Protein AF-A0A957GWL4-F1 (afdb_monomer_lite)

Secondary structure (DSSP, 8-state):
--TTTTT--SS-HHHHHHHHHHHHHHHS--S-EEETTEEESS--TTHHHHHHHHHS-HHHHHHHHHHHHHHHHSHHHHHHHHHHHHHHHHHHHHHHHSS----GGGGHHHHHHHHHHHTTHHHHHHHS--HHHHHHHHHHHHHHHHHHHTTTT-GGG---GGGTHHHHGGGT--THHHH--

Foldseek 3Di:
DCVVLCVDPDPCSVVVVVVVVLVCVQVPQCDFWDFLHDTDSQADLCLQVLLCQWQDQPLLVVLLVVLCCPQCVDPVRNVVLCVLVVVLVVQSNVVSSGSPSQANVSNPVSVVSSVVSSCVLVVCLVPVPPPVSVCSVVCSVVSVVCQPVVCPPQSLLATYVVCVGSVRVVSGGDDCSRPPD

Sequence (181 aa):
ALVGLNSWRGPMPTFWAGIEQIAGLSGGGRGAAFLLGQFSTTGFPAYFPVAFLVKTPLATLLLLPLALLLLLGSRATRARGLFLLIPAGVYFLLSTQSALNIGYRHLLPLLALLYLFMSGLGPLAQQGGHRALRWGVGLFPAGLLLATLSVHPHYLSFFNLPAGGPANGYKILIDSNVDWG

Structure (mmCIF, N/CA/C/O backbone):
data_AF-A0A957GWL4-F1
#
_entry.id   AF-A0A957GWL4-F1
#
loop_
_atom_site.group_PDB
_atom_site.id
_atom_site.type_symbol
_atom_site.label_atom_id
_atom_site.label_alt_id
_atom_site.label_comp_id
_atom_site.label_asym_id
_atom_site.label_entity_id
_atom_site.label_seq_id
_atom_site.pdbx_PDB_ins_code
_atom_site.Cartn_x
_atom_site.Cartn_y
_atom_site.Cartn_z
_atom_site.occupancy
_atom_site.B_iso_or_equiv
_atom_site.auth_seq_id
_atom_site.auth_comp_id
_atom_site.auth_asym_id
_atom_site.auth_atom_id
_atom_site.pdbx_PDB_model_num
ATOM 1 N N . ALA A 1 1 ? 28.494 -19.310 -2.074 1.00 53.09 1 ALA A N 1
ATOM 2 C CA . ALA A 1 1 ? 29.119 -20.045 -0.951 1.00 53.09 1 ALA A CA 1
ATOM 3 C C . ALA A 1 1 ? 28.227 -21.212 -0.501 1.00 53.09 1 ALA A C 1
ATOM 5 O O . ALA A 1 1 ? 28.075 -21.431 0.693 1.00 53.09 1 ALA A O 1
ATOM 6 N N . LEU A 1 2 ? 27.664 -21.987 -1.445 1.00 51.84 2 LEU A N 1
ATOM 7 C CA . LEU A 1 2 ? 26.879 -23.199 -1.162 1.00 51.84 2 LEU A CA 1
ATOM 8 C C . LEU A 1 2 ? 27.337 -24.406 -2.012 1.00 51.84 2 LEU A C 1
ATOM 10 O O . LEU A 1 2 ? 26.695 -25.450 -1.994 1.00 51.84 2 LEU A O 1
ATOM 14 N N . VAL A 1 3 ? 28.502 -24.315 -2.673 1.00 57.31 3 VAL A N 1
ATOM 15 C CA . VAL A 1 3 ? 29.099 -25.383 -3.509 1.00 57.31 3 VAL A CA 1
ATOM 16 C C . VAL A 1 3 ? 29.189 -26.730 -2.775 1.00 57.31 3 VAL A C 1
ATOM 18 O O . VAL A 1 3 ? 28.991 -27.777 -3.384 1.00 57.31 3 VAL A O 1
ATOM 21 N N . GLY A 1 4 ? 29.417 -26.717 -1.457 1.00 57.69 4 GLY A N 1
ATOM 22 C CA . GLY A 1 4 ? 29.467 -27.930 -0.633 1.00 57.69 4 GLY A CA 1
ATOM 23 C C . GLY A 1 4 ? 28.121 -28.640 -0.433 1.00 57.69 4 GLY A C 1
ATOM 24 O O . GLY A 1 4 ? 28.114 -29.817 -0.098 1.00 57.69 4 GLY A O 1
ATOM 25 N N . LEU A 1 5 ? 26.988 -27.967 -0.656 1.00 55.12 5 LEU A N 1
ATOM 26 C CA . LEU A 1 5 ? 25.654 -28.578 -0.575 1.00 55.12 5 LEU A CA 1
ATOM 27 C C . LEU A 1 5 ? 25.232 -29.225 -1.900 1.00 55.12 5 LEU A C 1
ATOM 29 O O . LEU A 1 5 ? 24.424 -30.149 -1.890 1.00 55.12 5 LEU A O 1
ATOM 33 N N . ASN A 1 6 ? 25.817 -28.806 -3.027 1.00 51.72 6 ASN A N 1
ATOM 34 C CA . ASN A 1 6 ? 25.559 -29.403 -4.343 1.00 51.72 6 ASN A CA 1
ATOM 35 C C . ASN A 1 6 ? 26.180 -30.799 -4.518 1.00 51.72 6 ASN A C 1
ATOM 37 O O . ASN A 1 6 ? 25.776 -31.544 -5.409 1.00 51.72 6 ASN A O 1
ATOM 41 N N . SER A 1 7 ? 27.142 -31.184 -3.675 1.00 59.09 7 SER A N 1
ATOM 42 C CA . SER A 1 7 ? 27.674 -32.553 -3.629 1.00 59.09 7 SER A CA 1
ATOM 43 C C . SER A 1 7 ? 26.830 -33.493 -2.757 1.00 59.09 7 SER A C 1
ATOM 45 O O . SER A 1 7 ? 27.037 -34.710 -2.778 1.00 59.09 7 SER A O 1
ATOM 47 N N . TRP A 1 8 ? 25.862 -32.957 -2.006 1.00 57.91 8 TRP A N 1
ATOM 48 C CA . TRP A 1 8 ? 25.006 -33.732 -1.119 1.00 57.91 8 TRP A CA 1
ATOM 49 C C . TRP A 1 8 ? 23.823 -34.314 -1.902 1.00 57.91 8 TRP A C 1
ATOM 51 O O . TRP A 1 8 ? 22.931 -33.597 -2.351 1.00 57.91 8 TRP A O 1
ATOM 61 N N . ARG A 1 9 ? 23.788 -35.647 -2.045 1.00 59.22 9 ARG A N 1
ATOM 62 C CA . ARG A 1 9 ? 22.662 -36.411 -2.624 1.00 59.22 9 ARG A CA 1
ATOM 63 C C . ARG A 1 9 ? 21.470 -36.500 -1.651 1.00 59.22 9 ARG A C 1
ATOM 65 O O . ARG A 1 9 ? 20.909 -37.572 -1.450 1.00 59.22 9 ARG A O 1
ATOM 72 N N . GLY A 1 10 ? 21.133 -35.394 -0.990 1.00 65.69 10 GLY A N 1
ATOM 73 C CA . GLY A 1 10 ? 19.909 -35.272 -0.197 1.00 65.69 10 GLY A CA 1
ATOM 74 C C . GLY A 1 10 ? 18.672 -35.172 -1.099 1.00 65.69 10 GLY A C 1
ATOM 75 O O . GLY A 1 10 ? 18.808 -35.131 -2.326 1.00 65.69 10 GLY A O 1
ATOM 76 N N . PRO A 1 11 ? 17.452 -35.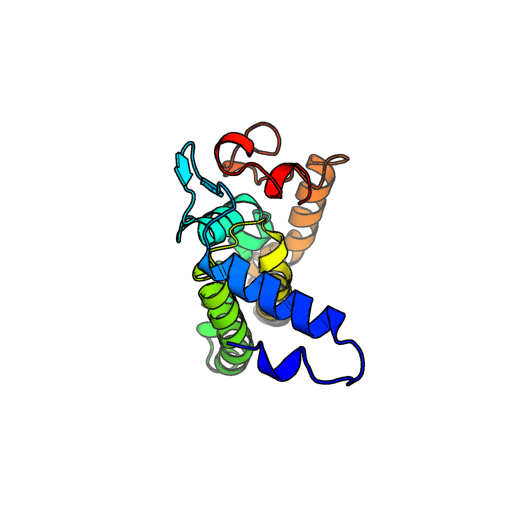116 -0.540 1.00 63.25 11 PRO A N 1
ATOM 77 C CA . PRO A 1 11 ? 16.273 -34.870 -1.355 1.00 63.25 11 PRO A CA 1
ATOM 78 C C . PRO A 1 11 ? 16.412 -33.497 -2.031 1.00 63.25 11 PRO A C 1
ATOM 80 O O . PRO A 1 11 ? 16.643 -32.491 -1.366 1.00 63.25 11 PRO A O 1
ATOM 83 N N . MET A 1 12 ? 16.249 -33.471 -3.357 1.00 67.75 12 MET A N 1
ATOM 84 C CA . MET A 1 12 ? 16.130 -32.254 -4.177 1.00 67.75 12 MET A CA 1
ATOM 85 C C . MET A 1 12 ? 17.419 -31.402 -4.329 1.00 67.75 12 MET A C 1
ATOM 87 O O . MET A 1 12 ? 17.391 -30.201 -4.070 1.00 67.75 12 MET A O 1
ATOM 91 N N . PRO A 1 13 ? 18.543 -31.943 -4.839 1.00 69.62 13 PRO A N 1
ATOM 92 C CA . PRO A 1 13 ? 19.753 -31.150 -5.121 1.00 69.62 13 PRO A CA 1
ATOM 93 C C . PRO A 1 13 ? 19.498 -29.985 -6.099 1.00 69.62 13 PRO A C 1
ATOM 95 O O . PRO A 1 13 ? 20.093 -28.917 -5.981 1.00 69.62 13 PRO A O 1
ATOM 98 N N . THR A 1 14 ? 18.538 -30.140 -7.014 1.00 74.31 14 THR A N 1
ATOM 99 C CA . THR A 1 14 ? 18.083 -29.075 -7.921 1.00 74.31 14 THR A CA 1
ATOM 100 C C . THR A 1 14 ? 17.398 -27.912 -7.201 1.00 74.31 14 THR A C 1
ATOM 102 O O . THR A 1 14 ? 17.489 -26.777 -7.662 1.00 74.31 14 THR A O 1
ATOM 105 N N . PHE A 1 15 ? 16.747 -28.157 -6.059 1.00 78.56 15 PHE A N 1
ATOM 106 C CA . PHE A 1 15 ? 16.133 -27.109 -5.242 1.00 78.56 15 PHE A CA 1
ATOM 107 C C . PHE A 1 15 ? 17.202 -26.218 -4.600 1.00 78.56 15 PHE A C 1
ATOM 109 O O . PHE A 1 15 ? 17.117 -24.994 -4.687 1.00 78.56 15 PHE A O 1
ATOM 116 N N . TRP A 1 16 ? 18.255 -26.819 -4.034 1.00 76.31 16 TRP A N 1
ATOM 117 C CA . TRP A 1 16 ? 19.372 -26.064 -3.458 1.00 76.31 16 TRP A CA 1
ATOM 118 C C . TRP A 1 16 ? 20.170 -25.299 -4.509 1.00 76.31 16 TRP A C 1
ATOM 120 O O . TRP A 1 16 ? 20.487 -24.130 -4.290 1.00 76.31 16 TRP A O 1
ATOM 130 N N . ALA A 1 17 ? 20.403 -25.906 -5.676 1.00 77.25 17 ALA A N 1
ATOM 131 C CA . ALA A 1 17 ? 20.989 -25.210 -6.816 1.00 77.25 17 ALA A CA 1
ATOM 132 C C . ALA A 1 17 ? 20.135 -24.004 -7.253 1.00 77.25 17 ALA A C 1
ATOM 134 O O . ALA A 1 17 ? 20.679 -22.937 -7.531 1.00 77.25 17 ALA A O 1
ATOM 135 N N . GLY A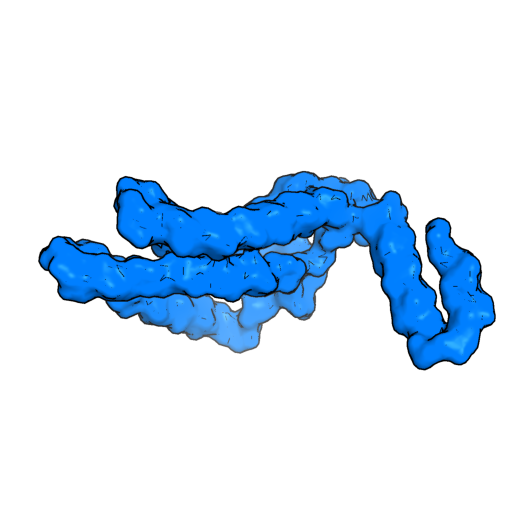 1 18 ? 18.804 -24.138 -7.248 1.00 75.69 18 GLY A N 1
ATOM 136 C CA . GLY A 1 18 ? 17.878 -23.043 -7.544 1.00 75.69 18 GLY A CA 1
ATOM 137 C C . GLY A 1 18 ? 17.949 -21.898 -6.528 1.00 75.69 18 GLY A C 1
ATOM 138 O O . GLY A 1 18 ? 17.992 -20.735 -6.924 1.00 75.69 18 GLY A O 1
ATOM 139 N N . ILE A 1 19 ? 18.030 -22.200 -5.227 1.00 78.50 19 ILE A N 1
ATOM 140 C CA . ILE A 1 19 ? 18.216 -21.171 -4.189 1.00 78.50 19 ILE A CA 1
ATOM 141 C C . ILE A 1 19 ? 19.561 -20.460 -4.352 1.00 78.50 19 ILE A C 1
ATOM 143 O O . ILE A 1 19 ? 19.604 -19.232 -4.281 1.00 78.50 19 ILE A O 1
ATOM 147 N N . GLU A 1 20 ? 20.651 -21.190 -4.610 1.00 76.88 20 GLU A N 1
ATOM 148 C CA . GLU A 1 20 ? 21.963 -20.576 -4.856 1.00 76.88 20 GLU A CA 1
ATOM 149 C C . GLU A 1 20 ? 21.939 -19.699 -6.115 1.00 76.88 20 GLU A C 1
ATOM 151 O O . GLU A 1 20 ? 22.490 -18.597 -6.110 1.00 76.88 20 GLU A O 1
ATOM 156 N N . GLN A 1 21 ? 21.235 -20.131 -7.164 1.00 74.56 21 GLN A N 1
ATOM 157 C CA . GLN A 1 21 ? 21.045 -19.341 -8.374 1.00 74.56 21 GLN A CA 1
ATOM 158 C C . GLN A 1 21 ? 20.262 -18.053 -8.090 1.00 74.56 21 GLN A C 1
ATOM 160 O O . GLN A 1 21 ? 20.708 -16.984 -8.494 1.00 74.56 21 GLN A O 1
ATOM 165 N N . ILE A 1 22 ? 19.149 -18.109 -7.351 1.00 71.38 22 ILE A N 1
ATOM 166 C CA . ILE A 1 22 ? 18.366 -16.919 -6.968 1.00 71.38 22 ILE A CA 1
ATOM 167 C C . ILE A 1 22 ? 19.188 -15.980 -6.073 1.00 71.38 22 ILE A C 1
ATOM 169 O O . ILE A 1 22 ? 19.158 -14.762 -6.265 1.00 71.38 22 ILE A O 1
ATOM 173 N N . ALA A 1 23 ? 19.966 -16.520 -5.133 1.00 70.06 23 ALA A N 1
ATOM 174 C CA . ALA A 1 23 ? 20.856 -15.735 -4.281 1.00 70.06 23 ALA A CA 1
ATOM 175 C C . ALA A 1 23 ? 21.969 -15.049 -5.096 1.00 70.06 23 ALA A C 1
ATOM 177 O O . ALA A 1 23 ? 22.247 -13.868 -4.893 1.00 70.06 23 ALA A O 1
ATOM 178 N N . GLY A 1 24 ? 22.555 -15.750 -6.072 1.00 65.38 24 GLY A N 1
ATOM 179 C CA . GLY A 1 24 ? 23.524 -15.182 -7.012 1.00 65.38 24 GLY A CA 1
ATOM 180 C C . GLY A 1 24 ? 22.913 -14.123 -7.935 1.00 65.38 24 GLY A C 1
ATOM 181 O O . GLY A 1 24 ? 23.534 -13.092 -8.191 1.00 65.38 24 GLY A O 1
ATOM 182 N N . LEU A 1 25 ? 21.670 -14.326 -8.382 1.00 66.44 25 LEU A N 1
ATOM 183 C CA . LEU A 1 25 ? 20.913 -13.355 -9.181 1.00 66.44 25 LEU A CA 1
ATOM 184 C C . LEU A 1 25 ? 20.572 -12.091 -8.379 1.00 66.44 25 LEU A C 1
ATOM 186 O O . LEU A 1 25 ? 20.618 -10.993 -8.930 1.00 66.44 25 LEU A O 1
ATOM 190 N N . SER A 1 26 ? 20.305 -12.234 -7.079 1.00 59.16 26 SER A N 1
ATOM 191 C CA . SER A 1 26 ? 20.009 -11.117 -6.170 1.00 59.16 26 SER A CA 1
ATOM 192 C C . SER A 1 26 ? 21.217 -10.212 -5.902 1.00 59.16 26 SER A C 1
ATOM 194 O O . SER A 1 26 ? 21.028 -9.051 -5.557 1.00 59.16 26 SER A O 1
ATOM 196 N N . GLY A 1 27 ? 22.449 -10.710 -6.074 1.00 55.41 27 GLY A N 1
ATOM 197 C CA . GLY A 1 27 ? 23.679 -9.915 -5.949 1.00 55.41 27 GLY A CA 1
ATOM 198 C C . GLY A 1 27 ? 24.259 -9.408 -7.278 1.00 55.41 27 GLY A C 1
ATOM 199 O O . GLY A 1 27 ? 25.117 -8.532 -7.270 1.00 55.41 27 GLY A O 1
ATOM 200 N N . GLY A 1 28 ? 23.817 -9.959 -8.416 1.00 52.06 28 GLY A N 1
ATOM 201 C CA . GLY A 1 28 ? 24.475 -9.805 -9.720 1.00 52.06 28 GLY A CA 1
ATOM 202 C C . GLY A 1 28 ? 23.839 -8.827 -10.717 1.00 52.06 28 GLY A C 1
ATOM 203 O O . GLY A 1 28 ? 24.325 -8.760 -11.843 1.00 52.06 28 GLY A O 1
ATOM 204 N N . GLY A 1 29 ? 22.768 -8.108 -10.354 1.00 53.75 29 GLY A N 1
ATOM 205 C CA . GLY A 1 29 ? 22.240 -6.964 -11.125 1.00 53.75 29 GLY A CA 1
ATOM 206 C C . GLY A 1 29 ? 22.000 -7.220 -12.621 1.00 53.75 29 GLY A C 1
ATOM 207 O O . GLY A 1 29 ? 22.511 -6.489 -13.467 1.00 53.75 29 GLY A O 1
ATOM 208 N N . ARG A 1 30 ? 21.278 -8.293 -12.978 1.00 51.75 30 ARG A N 1
ATOM 209 C CA . ARG A 1 30 ? 21.027 -8.644 -14.395 1.00 51.75 30 ARG A CA 1
ATOM 210 C C . ARG A 1 30 ? 19.664 -8.220 -14.948 1.00 51.75 30 ARG A C 1
ATOM 212 O O . ARG A 1 30 ? 19.470 -8.307 -16.155 1.00 51.75 30 ARG A O 1
ATOM 219 N N . GLY A 1 31 ? 18.733 -7.763 -14.112 1.00 60.12 31 GLY A N 1
ATOM 220 C CA . GLY A 1 31 ? 17.450 -7.231 -14.578 1.00 60.12 31 GLY A CA 1
ATOM 221 C C . GLY A 1 31 ? 17.546 -5.724 -14.784 1.00 60.12 31 GLY A C 1
ATOM 222 O O . GLY A 1 31 ? 17.831 -5.008 -13.828 1.00 60.12 31 GLY A O 1
ATOM 223 N N . ALA A 1 32 ? 17.311 -5.235 -16.004 1.00 68.00 32 ALA A N 1
ATOM 224 C CA . ALA A 1 32 ? 17.106 -3.808 -16.225 1.00 68.00 32 ALA A CA 1
ATOM 225 C C . ALA A 1 32 ? 15.808 -3.396 -15.513 1.00 68.00 32 ALA A C 1
ATOM 227 O O . ALA A 1 32 ? 14.710 -3.640 -16.003 1.00 68.00 32 ALA A O 1
ATOM 228 N N . ALA A 1 33 ? 15.934 -2.808 -14.328 1.00 78.69 33 ALA A N 1
ATOM 229 C CA . ALA A 1 33 ? 14.817 -2.205 -13.630 1.00 78.69 33 ALA A CA 1
ATOM 230 C C . ALA A 1 33 ? 14.469 -0.890 -14.320 1.00 78.69 33 ALA A C 1
ATOM 232 O O . ALA A 1 33 ? 15.358 -0.139 -14.721 1.00 78.69 33 ALA A O 1
ATOM 233 N N . PHE A 1 34 ? 13.182 -0.588 -14.407 1.00 83.38 34 PHE A N 1
ATOM 234 C CA . PHE A 1 34 ? 12.708 0.695 -14.896 1.00 83.38 34 PHE A CA 1
ATOM 235 C C . PHE A 1 34 ? 11.850 1.367 -13.842 1.00 83.38 34 PHE A C 1
ATOM 237 O O . PHE A 1 34 ? 10.968 0.739 -13.250 1.00 83.38 34 PHE A O 1
ATOM 244 N N . LEU A 1 35 ? 12.104 2.652 -13.636 1.00 88.12 35 LEU A N 1
ATOM 245 C CA . LEU A 1 35 ? 11.343 3.479 -12.722 1.00 88.12 35 LEU A CA 1
ATOM 246 C C . LEU A 1 35 ? 11.298 4.910 -13.257 1.00 88.12 35 LEU A C 1
ATOM 248 O O . LEU A 1 35 ? 12.343 5.507 -13.500 1.00 88.12 35 LEU A O 1
ATOM 252 N N . LEU A 1 36 ? 10.094 5.468 -13.415 1.00 89.50 36 LEU A N 1
ATOM 253 C CA . LEU A 1 36 ? 9.879 6.882 -13.765 1.00 89.50 36 LEU A CA 1
ATOM 254 C C . LEU A 1 36 ? 10.687 7.352 -14.996 1.00 89.50 36 LEU A C 1
ATOM 256 O O . LEU A 1 36 ? 11.257 8.442 -14.999 1.00 89.50 36 LEU A O 1
ATOM 260 N N . GLY A 1 37 ? 10.763 6.525 -16.042 1.00 87.25 37 GLY A N 1
ATOM 261 C CA . GLY A 1 37 ? 11.496 6.856 -17.270 1.00 87.25 37 GLY A CA 1
ATOM 262 C C . GLY A 1 37 ? 12.983 6.492 -17.265 1.00 87.25 37 GLY A C 1
ATOM 263 O O . GLY A 1 37 ? 13.637 6.658 -18.291 1.00 87.25 37 GLY A O 1
ATOM 264 N N . GLN A 1 38 ? 13.528 5.995 -16.152 1.00 87.19 38 GLN A N 1
ATOM 265 C CA . GLN A 1 38 ? 14.946 5.658 -16.021 1.00 87.19 38 GLN A CA 1
ATOM 266 C C . GLN A 1 38 ? 15.166 4.149 -15.967 1.00 87.19 38 GLN A C 1
ATOM 268 O O . GLN A 1 38 ? 14.400 3.434 -15.325 1.00 87.19 38 GLN A O 1
ATOM 273 N N . PHE A 1 39 ? 16.251 3.682 -16.588 1.00 86.44 39 PHE A N 1
ATOM 274 C CA . PHE A 1 39 ? 16.700 2.292 -16.527 1.00 86.44 39 PHE A CA 1
ATOM 275 C C . PHE A 1 39 ? 17.901 2.149 -15.588 1.00 86.44 39 PHE A C 1
ATOM 277 O O . PHE A 1 39 ? 18.811 2.975 -15.613 1.00 86.44 39 PHE A O 1
ATOM 284 N N . SER A 1 40 ? 17.923 1.084 -14.789 1.00 81.94 40 SER A N 1
ATOM 285 C CA . SER A 1 40 ? 19.034 0.747 -13.897 1.00 81.94 40 SER A CA 1
ATOM 286 C C . SER A 1 40 ? 19.293 -0.756 -13.908 1.00 81.94 40 SER A C 1
ATOM 288 O O . SER A 1 40 ? 18.368 -1.551 -13.769 1.00 81.94 40 SER A O 1
ATOM 290 N N . THR A 1 41 ? 20.556 -1.159 -14.037 1.00 77.31 41 THR A N 1
ATOM 291 C CA . THR A 1 41 ? 20.982 -2.568 -13.933 1.00 77.31 41 THR A CA 1
ATOM 292 C C . THR A 1 41 ? 21.195 -3.009 -12.486 1.00 77.31 41 THR A C 1
ATOM 294 O O . THR A 1 41 ? 21.132 -4.194 -12.177 1.00 77.31 41 THR A O 1
ATOM 297 N N . THR A 1 42 ? 21.416 -2.061 -11.574 1.00 75.06 42 THR A N 1
ATOM 298 C CA . THR A 1 42 ? 21.573 -2.317 -10.135 1.00 75.06 42 THR A CA 1
ATOM 299 C C . THR A 1 42 ? 20.252 -2.204 -9.375 1.00 75.06 42 THR A C 1
ATOM 301 O O . THR A 1 42 ? 20.180 -2.598 -8.212 1.00 75.06 42 THR A O 1
ATOM 304 N N . GLY A 1 43 ? 19.198 -1.703 -10.029 1.00 78.31 43 GLY A N 1
ATOM 305 C CA . GLY A 1 43 ? 17.888 -1.486 -9.430 1.00 78.31 43 GLY A CA 1
ATOM 306 C C . GLY A 1 43 ? 17.663 -0.071 -8.894 1.00 78.31 43 GLY A C 1
ATOM 307 O O . GLY A 1 43 ? 18.500 0.815 -9.064 1.00 78.31 43 GLY A O 1
ATOM 308 N N . PHE A 1 44 ? 16.515 0.140 -8.242 1.00 83.12 44 PHE A N 1
ATOM 309 C CA . PHE A 1 44 ? 16.180 1.391 -7.555 1.00 83.12 44 PHE A CA 1
ATOM 310 C C . PHE A 1 44 ? 15.677 1.103 -6.133 1.00 83.12 44 PHE A C 1
ATOM 312 O O . PHE A 1 44 ? 14.697 0.375 -5.989 1.00 83.12 44 PHE A O 1
ATOM 319 N N . PRO A 1 45 ? 16.230 1.737 -5.082 1.00 83.31 45 PRO A N 1
ATOM 320 C CA . PRO A 1 45 ? 15.688 1.612 -3.723 1.00 83.31 45 PRO A CA 1
ATOM 321 C C . PRO A 1 45 ? 14.223 2.065 -3.625 1.00 83.31 45 PRO A C 1
ATOM 323 O O . PRO A 1 45 ? 13.430 1.520 -2.860 1.00 83.31 45 PRO A O 1
ATOM 326 N N . ALA A 1 46 ? 13.847 3.055 -4.442 1.00 86.88 46 ALA A N 1
ATOM 327 C CA . ALA A 1 46 ? 12.493 3.593 -4.513 1.00 86.88 46 ALA A CA 1
ATOM 328 C C . ALA A 1 46 ? 11.514 2.713 -5.313 1.00 86.88 46 ALA A C 1
ATOM 330 O O . ALA A 1 46 ? 10.326 3.029 -5.352 1.00 86.88 46 ALA A O 1
ATOM 331 N N . TYR A 1 47 ? 11.970 1.615 -5.925 1.00 88.50 47 TYR A N 1
ATOM 332 C CA . TYR A 1 47 ? 11.138 0.773 -6.785 1.00 88.50 47 TYR A CA 1
ATOM 333 C C . TYR A 1 47 ? 9.914 0.223 -6.050 1.00 88.50 47 TYR A C 1
ATOM 335 O O . TYR A 1 47 ? 8.785 0.486 -6.455 1.00 88.50 47 TYR A O 1
ATOM 343 N N . PHE A 1 48 ? 10.115 -0.489 -4.937 1.00 88.69 48 PHE A N 1
ATOM 344 C CA . PHE A 1 48 ? 9.015 -1.079 -4.169 1.00 88.69 48 PHE A CA 1
ATOM 345 C C . PHE A 1 48 ? 8.105 -0.040 -3.490 1.00 88.69 48 PHE A C 1
ATOM 347 O O . PHE A 1 48 ? 6.891 -0.232 -3.540 1.00 88.69 48 PHE A O 1
ATOM 354 N N . PRO A 1 49 ? 8.613 1.071 -2.915 1.00 91.69 49 PRO A N 1
ATOM 355 C CA . PRO A 1 49 ? 7.768 2.173 -2.459 1.00 91.69 49 PRO A CA 1
ATOM 356 C C . PRO A 1 49 ? 6.877 2.750 -3.558 1.00 91.69 49 PRO A C 1
ATOM 358 O O . PRO A 1 49 ? 5.675 2.902 -3.352 1.00 91.69 49 PRO A O 1
ATOM 361 N N . VAL A 1 50 ? 7.432 3.027 -4.741 1.00 91.88 50 VAL A N 1
ATOM 362 C CA . VAL A 1 50 ? 6.648 3.556 -5.863 1.00 91.88 50 VAL A CA 1
ATOM 363 C C . VAL A 1 50 ? 5.660 2.506 -6.361 1.00 91.88 50 VAL A C 1
ATOM 365 O O . VAL A 1 50 ? 4.482 2.821 -6.498 1.00 91.88 50 VAL A O 1
ATOM 368 N N . ALA A 1 51 ? 6.088 1.254 -6.545 1.00 91.31 51 ALA A N 1
ATOM 369 C CA . ALA A 1 51 ? 5.216 0.144 -6.923 1.00 91.31 51 ALA A CA 1
ATOM 370 C C . ALA A 1 51 ? 4.049 -0.014 -5.953 1.00 91.31 51 ALA A C 1
ATOM 372 O O . ALA A 1 51 ? 2.904 -0.076 -6.388 1.00 91.31 51 ALA A O 1
ATOM 373 N N . PHE A 1 52 ? 4.305 0.039 -4.647 1.00 92.50 52 PHE A N 1
ATOM 374 C CA . PHE A 1 52 ? 3.256 0.052 -3.638 1.00 92.50 52 PHE A CA 1
ATOM 375 C C . PHE A 1 52 ? 2.290 1.215 -3.815 1.00 92.50 52 PHE A C 1
ATOM 377 O O . PHE A 1 52 ? 1.081 1.000 -3.830 1.00 92.50 52 PHE A O 1
ATOM 384 N N . LEU A 1 53 ? 2.785 2.430 -4.013 1.00 94.00 53 LEU A N 1
ATOM 385 C CA . LEU A 1 53 ? 1.925 3.599 -4.144 1.00 94.00 53 LEU A CA 1
ATOM 386 C C . LEU A 1 53 ? 1.115 3.632 -5.437 1.00 94.00 53 LEU A C 1
ATOM 388 O O . LEU A 1 53 ? 0.060 4.249 -5.431 1.00 94.00 53 LEU A O 1
ATOM 392 N N . VAL A 1 54 ? 1.564 3.001 -6.524 1.00 93.94 54 VAL A N 1
ATOM 393 C CA . VAL A 1 54 ? 0.862 3.056 -7.821 1.00 93.94 54 VAL A CA 1
ATOM 394 C C . VAL A 1 54 ? 0.049 1.803 -8.135 1.00 93.94 54 VAL A C 1
ATOM 396 O O . VAL A 1 54 ? -0.971 1.899 -8.815 1.00 93.94 54 VAL A O 1
ATOM 399 N N . LYS A 1 55 ? 0.456 0.632 -7.629 1.00 92.69 55 LYS A N 1
ATOM 400 C CA . LYS A 1 55 ? -0.249 -0.647 -7.826 1.00 92.69 55 LYS A CA 1
ATOM 401 C C . LYS A 1 55 ? -1.283 -0.942 -6.748 1.00 92.69 55 LYS A C 1
ATOM 403 O O . LYS A 1 55 ? -2.186 -1.740 -6.980 1.00 92.69 55 LYS A O 1
ATOM 408 N N . THR A 1 56 ? -1.205 -0.297 -5.587 1.00 93.62 56 THR A N 1
ATOM 409 C CA . THR A 1 56 ? -2.212 -0.485 -4.538 1.00 93.62 56 THR A CA 1
ATOM 410 C C . THR A 1 56 ? -3.466 0.351 -4.846 1.00 93.62 56 THR A C 1
ATOM 412 O O . THR A 1 56 ? -3.341 1.542 -5.167 1.00 93.62 56 THR A O 1
ATOM 415 N N . PRO A 1 57 ? -4.686 -0.217 -4.734 1.00 94.38 57 PRO A N 1
ATOM 416 C CA . PRO A 1 57 ? -5.924 0.539 -4.895 1.00 94.38 57 PRO A CA 1
ATOM 417 C C . PRO A 1 57 ? -6.000 1.738 -3.947 1.00 94.38 57 PRO A C 1
ATOM 419 O O . PRO A 1 57 ? -5.620 1.644 -2.778 1.00 94.38 57 PRO A O 1
ATOM 422 N N . LEU A 1 58 ? -6.564 2.853 -4.425 1.00 94.62 58 LEU A N 1
ATOM 423 C CA . LEU A 1 58 ? -6.698 4.071 -3.618 1.00 94.62 58 LEU A CA 1
ATOM 424 C C . LEU A 1 58 ? -7.456 3.837 -2.313 1.00 94.62 58 LEU A C 1
ATOM 426 O O . LEU A 1 58 ? -7.073 4.385 -1.288 1.00 94.62 58 LEU A O 1
ATOM 430 N N . ALA A 1 59 ? -8.490 2.992 -2.332 1.00 94.62 59 ALA A N 1
ATOM 431 C CA . ALA A 1 59 ? -9.242 2.645 -1.129 1.00 94.62 59 ALA A CA 1
ATOM 432 C C . ALA A 1 59 ? -8.318 2.114 -0.015 1.00 94.62 59 ALA A C 1
ATOM 434 O O . ALA A 1 59 ? -8.428 2.538 1.132 1.00 94.62 59 ALA A O 1
ATOM 435 N N . THR A 1 60 ? -7.355 1.256 -0.364 1.00 94.81 60 THR A N 1
ATOM 436 C CA . THR A 1 60 ? -6.355 0.718 0.568 1.00 94.81 60 THR A CA 1
ATOM 437 C C . THR A 1 60 ? -5.361 1.789 1.011 1.00 94.81 60 THR A C 1
ATOM 439 O O . THR A 1 60 ? -5.077 1.902 2.202 1.00 94.81 60 THR A O 1
ATOM 442 N N . LEU A 1 61 ? -4.872 2.617 0.082 1.00 95.75 61 LEU A N 1
ATOM 443 C CA . LEU A 1 61 ? -3.927 3.696 0.395 1.00 95.75 61 LEU A CA 1
ATOM 444 C C . LEU A 1 61 ? -4.525 4.782 1.297 1.00 95.75 61 LEU A C 1
ATOM 446 O O . LEU A 1 61 ? -3.789 5.397 2.061 1.00 95.75 61 LEU A O 1
ATOM 450 N N . LEU A 1 62 ? -5.838 5.009 1.238 1.00 94.94 62 LEU A N 1
ATOM 451 C CA . LEU A 1 62 ? -6.541 5.959 2.104 1.00 94.94 62 LEU A CA 1
ATOM 452 C C . LEU A 1 62 ? -6.903 5.350 3.464 1.00 94.94 62 LEU A C 1
ATOM 454 O O . LEU A 1 62 ? -6.827 6.032 4.487 1.00 94.94 62 LEU A O 1
ATOM 458 N N . LEU A 1 63 ? -7.278 4.067 3.497 1.00 95.25 63 LEU A N 1
ATOM 459 C CA . LEU A 1 63 ? -7.645 3.389 4.740 1.00 95.25 63 LEU A CA 1
ATOM 460 C C . LEU A 1 63 ? -6.424 3.107 5.630 1.00 95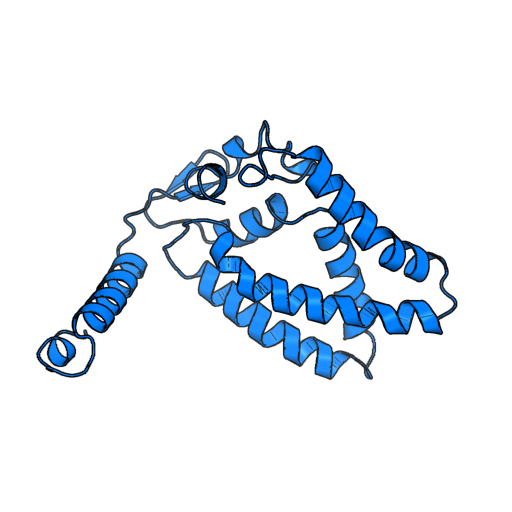.25 63 LEU A C 1
ATOM 462 O O . LEU A 1 63 ? -6.534 3.153 6.855 1.00 95.25 63 LEU A O 1
ATOM 466 N N . LEU A 1 64 ? -5.255 2.855 5.036 1.00 96.75 64 LEU A N 1
ATOM 467 C CA . LEU A 1 64 ? -4.038 2.514 5.772 1.00 96.75 64 LEU A CA 1
ATOM 468 C C . LEU A 1 64 ? -3.565 3.631 6.732 1.00 96.75 64 LEU A C 1
ATOM 470 O O . LEU A 1 64 ? -3.376 3.327 7.911 1.00 96.75 64 LEU A O 1
ATOM 474 N N . PRO A 1 65 ? -3.420 4.911 6.326 1.00 96.44 65 PRO A N 1
ATOM 475 C CA . PRO A 1 65 ? -3.103 6.005 7.246 1.00 96.44 65 PRO A CA 1
ATOM 476 C C . PRO A 1 65 ? -4.123 6.144 8.376 1.00 96.44 65 PRO A C 1
ATOM 478 O O . PRO A 1 65 ? -3.744 6.337 9.530 1.00 96.44 65 PRO A O 1
ATOM 481 N N . LEU A 1 66 ? -5.415 5.987 8.071 1.00 94.88 66 LEU A N 1
ATOM 482 C CA . LEU A 1 66 ? -6.471 6.027 9.081 1.00 94.88 66 LEU A CA 1
ATOM 483 C C . LEU A 1 66 ? -6.309 4.891 10.104 1.00 94.88 66 LEU A C 1
ATOM 485 O O . LEU A 1 66 ? -6.406 5.127 11.309 1.00 94.88 66 LEU A O 1
ATOM 489 N N . ALA A 1 67 ? -6.006 3.677 9.639 1.00 96.25 67 ALA A N 1
ATOM 490 C CA . ALA A 1 67 ? -5.708 2.534 10.496 1.00 96.25 67 ALA A CA 1
ATOM 491 C C . ALA A 1 67 ? -4.467 2.780 11.364 1.00 96.25 67 ALA A C 1
ATOM 493 O O . ALA A 1 67 ? -4.510 2.526 12.565 1.00 96.25 67 ALA A O 1
ATOM 494 N N . LEU A 1 68 ? -3.390 3.332 10.795 1.00 97.31 68 LEU A N 1
ATOM 495 C CA . LEU A 1 68 ? -2.175 3.680 11.538 1.00 97.31 68 LEU A CA 1
ATOM 496 C C . LEU A 1 68 ? -2.475 4.671 12.668 1.00 97.31 68 LEU A C 1
ATOM 498 O O . LEU A 1 68 ? -2.115 4.413 13.815 1.00 97.31 68 LEU A O 1
ATOM 502 N N . LEU A 1 69 ? -3.184 5.760 12.368 1.00 96.00 69 LEU A N 1
ATOM 503 C CA . LEU A 1 69 ? -3.515 6.797 13.346 1.00 96.00 69 LEU A CA 1
ATOM 504 C C . LEU A 1 69 ? -4.395 6.258 14.481 1.00 96.00 69 LEU A C 1
ATOM 506 O O . LEU A 1 69 ? -4.075 6.443 15.656 1.00 96.00 69 LEU A O 1
ATOM 510 N N . LEU A 1 70 ? -5.485 5.562 14.150 1.00 95.00 70 LEU A N 1
ATOM 511 C CA . LEU A 1 70 ? -6.465 5.120 15.145 1.00 95.00 70 LEU A CA 1
ATOM 512 C C . LEU A 1 70 ? -5.988 3.900 15.947 1.00 95.00 70 LEU A C 1
ATOM 514 O O . LEU A 1 70 ? -6.139 3.867 17.170 1.00 95.00 70 LEU A O 1
ATOM 518 N N . LEU A 1 71 ? -5.382 2.904 15.291 1.00 96.00 71 LEU A N 1
ATOM 519 C CA . LEU A 1 71 ? -4.997 1.649 15.943 1.00 96.00 71 LEU A CA 1
ATOM 520 C C . LEU A 1 71 ? -3.680 1.760 16.716 1.00 96.00 71 LEU A C 1
ATOM 522 O O . LEU A 1 71 ? -3.523 1.090 17.738 1.00 96.00 71 LEU A O 1
ATOM 526 N N . LEU A 1 72 ? -2.742 2.609 16.286 1.00 96.44 72 LEU A N 1
ATOM 527 C CA . LEU A 1 72 ? -1.517 2.866 17.055 1.00 96.44 72 LEU A CA 1
ATOM 528 C C . LEU A 1 72 ? -1.696 4.000 18.072 1.00 96.44 72 LEU A C 1
ATOM 530 O O . LEU A 1 72 ? -0.986 4.032 19.084 1.00 96.44 72 LEU A O 1
ATOM 534 N N . GLY A 1 73 ? -2.668 4.891 17.860 1.00 94.00 73 GLY A N 1
ATOM 535 C CA . GLY A 1 73 ? -3.044 5.929 18.821 1.00 94.00 73 GLY A CA 1
ATOM 536 C C . GLY A 1 73 ? -3.597 5.359 20.132 1.00 94.00 73 GLY A C 1
ATOM 537 O O . GLY A 1 73 ? -3.319 5.898 21.202 1.00 94.00 73 GLY A O 1
ATOM 538 N N . SER A 1 74 ? -4.295 4.221 20.079 1.00 92.06 74 SER A N 1
ATOM 539 C CA . SER A 1 74 ? -4.867 3.568 21.261 1.00 92.06 74 SER A CA 1
ATOM 540 C C . SER A 1 74 ? -3.918 2.555 21.907 1.00 92.06 74 SER A C 1
ATOM 542 O O . SER A 1 74 ? -3.415 1.638 21.254 1.00 92.06 74 SER A O 1
ATOM 544 N N . ARG A 1 75 ? -3.730 2.654 23.233 1.00 92.38 75 ARG A N 1
ATOM 545 C CA . ARG A 1 75 ? -2.935 1.680 24.011 1.00 92.38 75 ARG A CA 1
ATOM 546 C C . ARG A 1 75 ? -3.492 0.256 23.922 1.00 92.38 75 ARG A C 1
ATOM 548 O O . ARG A 1 75 ? -2.713 -0.689 23.970 1.00 92.38 75 ARG A O 1
ATOM 555 N N . ALA A 1 76 ? -4.807 0.103 23.757 1.00 91.75 76 ALA A N 1
ATOM 556 C CA . ALA A 1 76 ? -5.464 -1.202 23.707 1.00 91.75 76 ALA A CA 1
ATOM 557 C C . ALA A 1 76 ? -5.142 -1.987 22.423 1.00 91.75 76 ALA A C 1
ATOM 559 O O . ALA A 1 76 ? -5.064 -3.214 22.445 1.00 91.75 76 ALA A O 1
ATOM 560 N N . THR A 1 77 ? -4.940 -1.293 21.301 1.00 94.56 77 THR A N 1
ATOM 561 C CA . THR A 1 77 ? -4.699 -1.919 19.990 1.00 94.56 77 THR A CA 1
ATOM 562 C C . THR A 1 77 ? -3.244 -1.842 19.544 1.00 94.56 77 THR A C 1
ATOM 564 O O . THR A 1 77 ? -2.828 -2.658 18.724 1.00 94.56 77 THR A O 1
ATOM 567 N N . ARG A 1 78 ? -2.444 -0.931 20.116 1.00 95.25 78 ARG A N 1
ATOM 568 C CA . ARG A 1 78 ? -1.053 -0.680 19.711 1.00 95.25 78 ARG A CA 1
ATOM 569 C C . ARG A 1 78 ? -0.186 -1.936 19.665 1.00 95.25 78 ARG A C 1
ATOM 571 O O . ARG A 1 78 ? 0.497 -2.138 18.672 1.00 95.25 78 ARG A O 1
ATOM 578 N N . ALA A 1 79 ? -0.214 -2.782 20.696 1.00 96.44 79 ALA A N 1
ATOM 579 C CA . ALA A 1 79 ? 0.637 -3.976 20.743 1.00 96.44 79 ALA A CA 1
ATOM 580 C C . ALA A 1 79 ? 0.323 -4.958 19.601 1.00 96.44 79 ALA A C 1
ATOM 582 O O . ALA A 1 79 ? 1.228 -5.429 18.918 1.00 96.44 79 ALA A O 1
ATOM 583 N N . ARG A 1 80 ? -0.968 -5.201 19.339 1.00 95.69 80 ARG A N 1
ATOM 584 C CA . ARG A 1 80 ? -1.431 -6.045 18.223 1.00 95.69 80 ARG A CA 1
ATOM 585 C C . ARG A 1 80 ? -1.109 -5.408 16.871 1.00 95.69 80 ARG A C 1
ATOM 587 O O . ARG A 1 80 ? -0.702 -6.103 15.950 1.00 95.69 80 ARG A O 1
ATOM 594 N N . GLY A 1 81 ? -1.250 -4.085 16.773 1.00 96.25 81 GLY A N 1
ATOM 595 C CA . GLY A 1 81 ? -0.872 -3.325 15.586 1.00 96.25 81 GLY A CA 1
ATOM 596 C C . GLY A 1 81 ? 0.613 -3.462 15.262 1.00 96.25 81 GLY A C 1
ATOM 597 O O . GLY A 1 81 ? 0.967 -3.827 14.148 1.00 96.25 81 GLY A O 1
ATOM 598 N N . LEU A 1 82 ? 1.484 -3.254 16.251 1.00 96.94 82 LEU A N 1
ATOM 599 C CA . LEU A 1 82 ? 2.931 -3.417 16.096 1.00 96.94 82 LEU A CA 1
ATOM 600 C C . LEU A 1 82 ? 3.322 -4.863 15.775 1.00 96.94 82 LEU A C 1
ATOM 602 O O . LEU A 1 82 ? 4.178 -5.070 14.924 1.00 96.94 82 LEU A O 1
ATOM 606 N N . PHE A 1 83 ? 2.666 -5.854 16.383 1.00 96.94 83 PHE A N 1
ATOM 607 C CA . PHE A 1 83 ? 2.897 -7.268 16.073 1.00 96.94 83 PHE A CA 1
ATOM 608 C C . PHE A 1 83 ? 2.682 -7.597 14.586 1.00 96.94 83 PHE A C 1
ATOM 610 O O . PHE A 1 83 ? 3.398 -8.429 14.042 1.00 96.94 83 PHE A O 1
ATOM 617 N N . LEU A 1 84 ? 1.742 -6.922 13.915 1.00 97.00 84 LEU A N 1
ATOM 618 C CA . LEU A 1 84 ? 1.512 -7.076 12.474 1.00 97.00 84 LEU A CA 1
ATOM 619 C C . LEU A 1 84 ? 2.432 -6.179 11.633 1.00 97.00 84 LEU A C 1
ATOM 621 O O . LEU A 1 84 ? 2.944 -6.609 10.601 1.00 97.00 84 LEU A O 1
ATOM 625 N N . LEU A 1 85 ? 2.658 -4.936 12.068 1.00 96.94 85 LEU A N 1
ATOM 626 C CA . LEU A 1 85 ? 3.417 -3.945 11.304 1.00 96.94 85 LEU A CA 1
ATOM 627 C C . LEU A 1 85 ? 4.930 -4.173 11.330 1.00 96.94 85 LEU A C 1
ATOM 629 O O . LEU A 1 85 ? 5.598 -3.823 10.364 1.00 96.94 85 LEU A O 1
ATOM 633 N N . ILE A 1 86 ? 5.483 -4.756 12.395 1.00 96.50 86 ILE A N 1
ATOM 634 C CA . ILE A 1 86 ? 6.915 -5.072 12.477 1.00 96.50 86 ILE A CA 1
ATOM 635 C C . ILE A 1 86 ? 7.324 -6.092 11.402 1.00 96.50 86 ILE A C 1
ATOM 637 O O . ILE A 1 86 ? 8.186 -5.749 10.595 1.00 96.50 86 ILE A O 1
ATOM 641 N N . PRO A 1 87 ? 6.729 -7.300 11.310 1.00 95.12 87 PRO A N 1
ATOM 642 C CA . PRO A 1 87 ? 7.092 -8.252 10.261 1.00 95.12 87 PRO A CA 1
ATOM 643 C C . PRO A 1 87 ? 6.768 -7.717 8.863 1.00 95.12 87 PRO A C 1
ATOM 645 O O . PRO A 1 87 ? 7.556 -7.923 7.945 1.00 95.12 87 PRO A O 1
ATOM 648 N N . ALA A 1 88 ? 5.672 -6.968 8.709 1.00 94.81 88 ALA A N 1
ATOM 649 C CA . ALA A 1 88 ? 5.339 -6.263 7.473 1.00 94.81 88 ALA A CA 1
ATOM 650 C C . ALA A 1 88 ? 6.457 -5.290 7.052 1.00 94.81 88 ALA A C 1
ATOM 652 O O . ALA A 1 88 ? 6.956 -5.356 5.930 1.00 94.81 88 ALA A O 1
ATOM 653 N N . GLY A 1 89 ? 6.898 -4.425 7.966 1.00 93.56 89 GLY A N 1
ATOM 654 C CA . GLY A 1 89 ? 7.963 -3.455 7.733 1.00 93.56 89 GLY A CA 1
ATOM 655 C C . GLY A 1 89 ? 9.310 -4.116 7.464 1.00 93.56 89 GLY A C 1
ATOM 656 O O . GLY A 1 89 ? 9.984 -3.743 6.511 1.00 93.56 89 GLY A O 1
ATOM 657 N N . VAL A 1 90 ? 9.682 -5.140 8.237 1.00 93.00 90 VAL A N 1
ATOM 658 C CA . VAL A 1 90 ? 10.914 -5.913 8.007 1.00 93.00 90 VAL A CA 1
ATOM 659 C C . VAL A 1 90 ? 10.890 -6.552 6.622 1.00 93.00 90 VAL A C 1
ATOM 661 O O . VAL A 1 90 ? 11.845 -6.407 5.866 1.00 93.00 90 VAL A O 1
ATOM 664 N N . TYR A 1 91 ? 9.788 -7.202 6.250 1.00 91.44 91 TYR A N 1
ATOM 665 C CA . TYR A 1 91 ? 9.646 -7.820 4.938 1.00 91.44 91 TYR A CA 1
ATOM 666 C C . TYR A 1 91 ? 9.713 -6.793 3.797 1.00 91.44 91 TYR A C 1
ATOM 668 O O . TYR A 1 91 ? 10.386 -7.024 2.792 1.00 91.44 91 TYR A O 1
ATOM 676 N N . PHE A 1 92 ? 9.081 -5.628 3.965 1.00 90.50 92 PHE A N 1
ATOM 677 C CA . PHE A 1 92 ? 9.169 -4.527 3.006 1.00 90.50 92 PHE A CA 1
ATOM 678 C C . PHE A 1 92 ? 10.605 -4.006 2.858 1.00 90.50 92 PHE A C 1
ATOM 680 O O . PHE A 1 92 ? 11.084 -3.844 1.738 1.00 90.50 92 PHE A O 1
ATOM 687 N N . LEU A 1 93 ? 11.321 -3.817 3.971 1.00 88.75 93 LEU A N 1
ATOM 688 C CA . LEU A 1 93 ? 12.716 -3.368 3.973 1.00 88.75 93 LEU A CA 1
ATOM 689 C C . LEU A 1 93 ? 13.655 -4.384 3.313 1.00 88.75 93 LEU A C 1
ATOM 691 O O . LEU A 1 93 ? 14.546 -3.996 2.557 1.00 88.75 93 LEU A O 1
ATOM 695 N N . LEU A 1 94 ? 13.455 -5.677 3.567 1.00 85.75 94 LEU A N 1
ATOM 696 C CA . LEU A 1 94 ? 14.205 -6.740 2.896 1.00 85.75 94 LEU A CA 1
ATOM 697 C C . LEU A 1 94 ? 13.901 -6.769 1.394 1.00 85.75 94 LEU A C 1
ATOM 699 O O . LEU A 1 94 ? 14.816 -6.923 0.590 1.00 85.75 94 LEU A O 1
ATOM 703 N N . SER A 1 95 ? 12.642 -6.537 1.012 1.00 82.69 95 SER A N 1
ATOM 704 C CA . SER A 1 95 ? 12.244 -6.446 -0.396 1.00 82.69 95 SER A CA 1
ATOM 705 C C . SER A 1 95 ? 12.944 -5.275 -1.093 1.00 82.69 95 SER A C 1
ATOM 707 O O . SER A 1 95 ? 13.512 -5.468 -2.160 1.00 82.69 95 SER A O 1
ATOM 709 N N . THR A 1 96 ? 13.019 -4.093 -0.462 1.00 78.19 96 THR A N 1
ATOM 710 C CA . THR A 1 96 ? 13.729 -2.919 -1.018 1.00 78.19 96 THR A CA 1
ATOM 711 C C . THR A 1 96 ? 15.237 -3.089 -1.178 1.00 78.19 96 THR A C 1
ATOM 713 O O . THR A 1 96 ? 15.845 -2.363 -1.959 1.00 78.19 96 THR A O 1
ATOM 716 N N . GLN A 1 97 ? 15.846 -4.016 -0.436 1.00 73.44 97 GLN A N 1
ATOM 717 C CA . GLN A 1 97 ? 17.286 -4.284 -0.489 1.00 73.44 97 GLN A CA 1
ATOM 718 C C . GLN A 1 97 ? 17.658 -5.357 -1.516 1.00 73.44 97 GLN A C 1
ATOM 720 O O . GLN A 1 97 ? 18.832 -5.501 -1.850 1.00 73.44 97 GLN A O 1
ATOM 725 N N . SER A 1 98 ? 16.682 -6.110 -2.025 1.00 68.00 98 SER A N 1
ATOM 726 C CA . SER A 1 98 ? 16.933 -7.084 -3.080 1.00 68.00 98 SER A CA 1
ATOM 727 C C . SER A 1 98 ? 17.137 -6.371 -4.416 1.00 68.00 98 SER A C 1
ATOM 729 O O . SER A 1 98 ? 16.315 -5.549 -4.817 1.00 68.00 98 SER A O 1
ATOM 731 N N . ALA A 1 99 ? 18.197 -6.719 -5.156 1.00 60.28 99 ALA A N 1
ATOM 732 C CA . ALA A 1 99 ? 18.398 -6.203 -6.514 1.00 60.28 99 ALA A CA 1
ATOM 733 C C . ALA A 1 99 ? 17.345 -6.734 -7.511 1.00 60.28 99 ALA A C 1
ATOM 735 O O . ALA A 1 99 ? 17.262 -6.260 -8.646 1.00 60.28 99 ALA A O 1
ATOM 736 N N . LEU A 1 100 ? 16.521 -7.706 -7.098 1.00 65.56 100 LEU A N 1
ATOM 737 C CA . LEU A 1 100 ? 15.427 -8.258 -7.893 1.00 65.56 100 LEU A CA 1
ATOM 738 C C . LEU A 1 100 ? 14.197 -7.339 -7.852 1.00 65.56 100 LEU A C 1
ATOM 740 O O . LEU A 1 100 ? 13.181 -7.640 -7.229 1.00 65.56 100 LEU A O 1
ATOM 744 N N . ASN A 1 101 ? 14.273 -6.228 -8.583 1.00 68.69 101 ASN A N 1
ATOM 745 C CA . ASN A 1 101 ? 13.141 -5.338 -8.856 1.00 68.69 101 ASN A CA 1
ATOM 746 C C . ASN A 1 101 ? 12.233 -5.921 -9.952 1.00 68.69 101 ASN A C 1
ATOM 748 O O . ASN A 1 101 ? 12.091 -5.341 -11.027 1.00 68.69 101 ASN A O 1
ATOM 752 N N . ILE A 1 102 ? 11.667 -7.104 -9.695 1.00 68.69 102 ILE A N 1
ATOM 753 C CA . ILE A 1 102 ? 10.884 -7.882 -10.668 1.00 68.69 102 ILE A CA 1
ATOM 754 C C . ILE A 1 102 ? 9.435 -7.990 -10.179 1.00 68.69 102 ILE A C 1
ATOM 756 O O . ILE A 1 102 ? 8.981 -9.024 -9.694 1.00 68.69 102 ILE A O 1
ATOM 760 N N . GLY A 1 103 ? 8.697 -6.889 -10.258 1.00 73.62 103 GLY A N 1
ATOM 761 C CA . GLY A 1 103 ? 7.248 -6.922 -10.087 1.00 73.62 103 GLY A CA 1
ATOM 762 C C . GLY A 1 103 ? 6.742 -6.753 -8.651 1.00 73.62 103 GLY A C 1
ATOM 763 O O . GLY A 1 103 ? 7.353 -7.179 -7.664 1.00 73.62 103 GLY A O 1
ATOM 764 N N . TYR A 1 104 ? 5.553 -6.161 -8.554 1.00 81.81 104 TYR A N 1
ATOM 765 C CA . TYR A 1 104 ? 4.832 -5.861 -7.316 1.00 81.81 104 TYR A CA 1
ATOM 766 C C . TYR A 1 104 ? 4.419 -7.106 -6.511 1.00 81.81 104 TYR A C 1
ATOM 768 O O . TYR A 1 104 ? 4.187 -7.016 -5.306 1.00 81.81 104 TYR A O 1
ATOM 776 N N . ARG A 1 105 ? 4.396 -8.291 -7.137 1.00 85.12 105 ARG A N 1
ATOM 777 C CA . ARG A 1 105 ? 4.063 -9.582 -6.506 1.00 85.12 105 ARG A CA 1
ATOM 778 C C . ARG A 1 105 ? 4.862 -9.898 -5.238 1.00 85.12 105 ARG A C 1
ATOM 780 O O . ARG A 1 105 ? 4.351 -10.546 -4.327 1.00 85.12 105 ARG A O 1
ATOM 787 N N . HIS A 1 106 ? 6.098 -9.410 -5.154 1.00 83.06 106 HIS A N 1
ATOM 788 C CA . HIS A 1 106 ? 6.933 -9.583 -3.970 1.00 83.06 106 HIS A CA 1
ATOM 789 C C . HIS A 1 106 ? 6.359 -8.871 -2.748 1.00 83.06 106 HIS A C 1
ATOM 791 O O . HIS A 1 106 ? 6.723 -9.209 -1.640 1.00 83.06 106 HIS A O 1
ATOM 797 N N . LEU A 1 107 ? 5.428 -7.930 -2.911 1.00 88.06 107 LEU A N 1
ATOM 798 C CA . LEU A 1 107 ? 4.749 -7.260 -1.806 1.00 88.06 107 LEU A CA 1
ATOM 799 C C . LEU A 1 107 ? 3.435 -7.942 -1.393 1.00 88.06 107 LEU A C 1
ATOM 801 O O . LEU A 1 107 ? 2.796 -7.489 -0.446 1.00 88.06 107 LEU A O 1
ATOM 805 N N . LEU A 1 108 ? 3.016 -9.042 -2.029 1.00 88.44 108 LEU A N 1
ATOM 806 C CA . LEU A 1 108 ? 1.768 -9.726 -1.656 1.00 88.44 108 LEU A CA 1
ATOM 807 C C . LEU A 1 108 ? 1.747 -10.207 -0.192 1.00 88.44 108 LEU A C 1
ATOM 809 O O . LEU A 1 108 ? 0.731 -9.985 0.474 1.00 88.44 108 LEU A O 1
ATOM 813 N N . PRO A 1 109 ? 2.833 -10.784 0.368 1.00 90.94 109 PRO A N 1
ATOM 814 C CA . PRO A 1 109 ? 2.844 -11.164 1.782 1.00 90.94 109 PRO A CA 1
ATOM 815 C C . PRO A 1 109 ? 2.691 -9.961 2.721 1.00 90.94 109 PRO A C 1
ATOM 817 O O . PRO A 1 109 ? 1.994 -10.046 3.732 1.00 90.94 109 PRO A O 1
ATOM 820 N N . LEU A 1 110 ? 3.276 -8.814 2.353 1.00 93.25 110 LEU A N 1
ATOM 821 C CA . LEU A 1 110 ? 3.090 -7.552 3.071 1.00 93.25 110 LEU A CA 1
ATOM 822 C C . LEU A 1 110 ? 1.613 -7.141 3.080 1.00 93.25 110 LEU A C 1
ATOM 824 O O . LEU A 1 110 ? 1.082 -6.799 4.136 1.00 93.25 110 LEU A O 1
ATOM 828 N N . LEU A 1 111 ? 0.941 -7.181 1.925 1.00 92.38 111 LEU A N 1
ATOM 829 C CA . LEU A 1 111 ? -0.460 -6.769 1.820 1.00 92.38 111 LEU A CA 1
ATOM 830 C C . LEU A 1 111 ? -1.377 -7.579 2.734 1.00 92.38 111 LEU A C 1
ATOM 832 O O . LEU A 1 111 ? -2.268 -6.997 3.346 1.00 92.38 111 LEU A O 1
ATOM 836 N N . ALA A 1 112 ? -1.151 -8.888 2.876 1.00 94.50 112 ALA A N 1
ATOM 837 C CA . ALA A 1 112 ? -1.941 -9.725 3.777 1.00 94.50 112 ALA A CA 1
ATOM 838 C C . ALA A 1 112 ? -1.891 -9.210 5.228 1.00 94.50 112 ALA A C 1
ATOM 840 O O . ALA A 1 112 ? -2.929 -9.066 5.878 1.00 94.50 112 ALA A O 1
ATOM 841 N N . LEU A 1 113 ? -0.695 -8.856 5.711 1.00 96.44 113 LEU A N 1
ATOM 842 C CA . LEU A 1 113 ? -0.505 -8.288 7.048 1.00 96.44 113 LEU A CA 1
ATOM 843 C C . LEU A 1 113 ? -1.148 -6.902 7.179 1.00 96.44 113 LEU A C 1
ATOM 845 O O . LEU A 1 113 ? -1.754 -6.604 8.207 1.00 96.44 113 LEU A O 1
ATOM 849 N N . LEU A 1 114 ? -1.067 -6.070 6.136 1.00 96.50 114 LEU A N 1
ATOM 850 C CA . LEU A 1 114 ? -1.705 -4.751 6.126 1.00 96.50 114 LEU A CA 1
ATOM 851 C C . LEU A 1 114 ? -3.236 -4.847 6.134 1.00 96.50 114 LEU A C 1
ATOM 853 O O . LEU A 1 114 ? -3.880 -4.108 6.876 1.00 96.50 114 LEU A O 1
ATOM 857 N N . TYR A 1 115 ? -3.834 -5.763 5.367 1.00 95.88 115 TYR A N 1
ATOM 858 C CA . TYR A 1 115 ? -5.284 -5.985 5.381 1.00 95.88 115 TYR A CA 1
ATOM 859 C C . TYR A 1 115 ? -5.767 -6.495 6.739 1.00 95.88 115 TYR A C 1
ATOM 861 O O . TYR A 1 115 ? -6.771 -5.999 7.253 1.00 95.88 115 TYR A O 1
ATOM 869 N N . LEU A 1 116 ? -5.019 -7.413 7.359 1.00 96.62 116 LEU A N 1
ATOM 870 C CA . LEU A 1 116 ? -5.308 -7.881 8.713 1.00 96.62 116 LEU A CA 1
ATOM 871 C C . LEU A 1 116 ? -5.159 -6.763 9.755 1.00 96.62 116 LEU A C 1
ATOM 873 O O . LEU A 1 116 ? -5.944 -6.668 10.692 1.00 96.62 116 LEU A O 1
ATOM 877 N N . PHE A 1 117 ? -4.176 -5.879 9.594 1.00 97.56 117 PHE A N 1
ATOM 878 C CA . PHE A 1 117 ? -4.036 -4.708 10.453 1.00 97.56 117 PHE A CA 1
ATOM 879 C C . PHE A 1 117 ? -5.235 -3.758 10.303 1.00 97.56 117 PHE A C 1
ATOM 881 O O . PHE A 1 117 ? -5.858 -3.383 11.297 1.00 97.56 117 PHE A O 1
ATOM 888 N N . MET A 1 118 ? -5.612 -3.415 9.067 1.00 96.81 118 MET A N 1
ATOM 889 C CA . MET A 1 118 ? -6.739 -2.519 8.780 1.00 96.81 118 MET A CA 1
ATOM 890 C C . MET A 1 118 ? -8.087 -3.083 9.243 1.00 96.81 118 MET A C 1
ATOM 892 O O . MET A 1 118 ? -8.973 -2.303 9.597 1.00 96.81 118 MET A O 1
ATOM 896 N N . SER A 1 119 ? -8.256 -4.410 9.316 1.00 95.19 119 SER A N 1
ATOM 897 C CA . SER A 1 119 ? -9.496 -5.018 9.822 1.00 95.19 119 SER A CA 1
ATOM 898 C C . SER A 1 119 ? -9.792 -4.641 11.281 1.00 95.19 119 SER A C 1
ATOM 900 O O . SER A 1 119 ? -10.952 -4.657 11.698 1.00 95.19 119 SER A O 1
ATOM 902 N N . GLY A 1 120 ? -8.778 -4.212 12.044 1.00 94.62 120 GLY A N 1
ATOM 903 C CA . GLY A 1 120 ? -8.937 -3.655 13.389 1.00 94.62 120 GLY A CA 1
ATOM 904 C C . GLY A 1 120 ? -9.807 -2.391 13.454 1.00 94.62 120 GLY A C 1
ATOM 905 O O . GLY A 1 120 ? -10.325 -2.064 14.521 1.00 94.62 120 GLY A O 1
ATOM 906 N N . LEU A 1 121 ? -10.031 -1.701 12.328 1.00 94.38 121 LEU A N 1
ATOM 907 C CA . LEU A 1 121 ? -10.964 -0.573 12.246 1.00 94.38 121 LEU A CA 1
ATOM 908 C C . LEU A 1 121 ? -12.436 -1.000 12.344 1.00 94.38 121 LEU A C 1
ATOM 910 O O . LEU A 1 121 ? -13.273 -0.190 12.740 1.00 94.38 121 LEU A O 1
ATOM 914 N N . GLY A 1 122 ? -12.767 -2.253 12.018 1.00 93.62 122 GLY A N 1
ATOM 915 C CA . GLY A 1 122 ? -14.143 -2.759 12.025 1.00 93.62 122 GLY A CA 1
ATOM 916 C C . GLY A 1 122 ? -14.829 -2.651 13.394 1.00 93.62 122 GLY A C 1
ATOM 917 O O . GLY A 1 122 ? -15.915 -2.070 13.479 1.00 93.62 122 GLY A O 1
ATOM 918 N N . PRO A 1 123 ? -14.223 -3.160 14.483 1.00 92.44 123 PRO A N 1
ATOM 919 C CA . PRO A 1 123 ? -14.764 -2.998 15.832 1.00 92.44 123 PRO A CA 1
ATOM 920 C C . PRO A 1 123 ? -14.876 -1.531 16.271 1.00 92.44 123 PRO A C 1
ATOM 922 O O . PRO A 1 123 ? -15.903 -1.134 16.821 1.00 92.44 123 PRO A O 1
ATOM 925 N N . LEU A 1 124 ? -13.865 -0.704 15.973 1.00 90.50 124 LEU A N 1
ATOM 926 C CA . LEU A 1 124 ? -13.872 0.725 16.318 1.00 90.50 124 LEU A CA 1
ATOM 927 C C . LEU A 1 124 ? -15.000 1.483 15.612 1.00 90.50 124 LEU A C 1
ATOM 929 O O . LEU A 1 124 ? -15.675 2.309 16.226 1.00 90.50 124 LEU A O 1
ATOM 933 N N . ALA A 1 125 ? -15.236 1.174 14.337 1.00 91.69 125 ALA A N 1
ATOM 934 C CA . ALA A 1 125 ? -16.334 1.735 13.570 1.00 91.69 125 ALA A CA 1
ATOM 935 C C . ALA A 1 125 ? -17.691 1.379 14.197 1.00 91.69 125 ALA A C 1
ATOM 937 O O . ALA A 1 125 ? -18.555 2.241 14.333 1.00 91.69 125 ALA A O 1
ATOM 938 N N . GLN A 1 126 ? -17.881 0.130 14.622 1.00 89.12 126 GLN A N 1
ATOM 939 C CA . GLN A 1 126 ? -19.150 -0.320 15.200 1.00 89.12 126 GLN A CA 1
ATOM 940 C C . GLN A 1 126 ? -19.430 0.286 16.584 1.00 89.12 126 GLN A C 1
ATOM 942 O O . GLN A 1 126 ? -20.575 0.624 16.871 1.00 89.12 126 GLN A O 1
ATOM 947 N N . GLN A 1 127 ? -18.399 0.461 17.415 1.00 85.50 127 GLN A N 1
ATOM 948 C CA . GLN A 1 127 ? -18.544 0.911 18.805 1.00 85.50 127 GLN A CA 1
ATOM 949 C C . GLN A 1 127 ? -18.505 2.441 18.972 1.00 85.50 127 GLN A C 1
ATOM 951 O O . GLN A 1 127 ? -19.139 2.976 19.876 1.00 85.50 127 GLN A O 1
ATOM 956 N N . GLY A 1 128 ? -17.771 3.164 18.122 1.00 70.81 128 GLY A N 1
ATOM 957 C CA . GLY A 1 128 ? -17.340 4.537 18.409 1.00 70.81 128 GLY A CA 1
ATOM 958 C C . GLY A 1 128 ? -18.342 5.666 18.150 1.00 70.81 128 GLY A C 1
ATOM 959 O O . GLY A 1 128 ? -17.955 6.822 18.248 1.00 70.81 128 GLY A O 1
ATOM 960 N N . GLY A 1 129 ? -19.588 5.409 17.739 1.00 76.06 129 GLY A N 1
ATOM 961 C CA . GLY A 1 129 ? -20.573 6.464 17.409 1.00 76.06 129 GLY A CA 1
ATOM 962 C C . GLY A 1 129 ? -20.210 7.381 16.216 1.00 76.06 129 GLY A C 1
ATOM 963 O O . GLY A 1 129 ? -21.075 8.068 15.670 1.00 76.06 129 GLY A O 1
ATOM 964 N N . HIS A 1 130 ? -18.959 7.361 15.746 1.00 85.44 130 HIS A N 1
ATOM 965 C CA . HIS A 1 130 ? -18.447 8.167 14.644 1.00 85.44 130 HIS A CA 1
ATOM 966 C C . HIS A 1 130 ? -18.971 7.659 13.295 1.00 85.44 130 HIS A C 1
ATOM 968 O O . HIS A 1 130 ? -18.402 6.760 12.672 1.00 85.44 130 HIS A O 1
ATOM 974 N N . ARG A 1 131 ? -20.053 8.280 12.809 1.00 88.88 131 ARG A N 1
ATOM 975 C CA . ARG A 1 131 ? -20.676 7.960 11.510 1.00 88.88 131 ARG A CA 1
ATOM 976 C C . ARG A 1 131 ? -19.676 7.987 10.351 1.00 88.88 131 ARG A C 1
ATOM 978 O O . ARG A 1 131 ? -19.723 7.103 9.506 1.00 88.88 131 ARG A O 1
ATOM 985 N N . ALA A 1 132 ? -18.748 8.945 10.337 1.00 89.56 132 ALA A N 1
ATOM 986 C CA . ALA A 1 132 ? -17.732 9.051 9.289 1.00 89.56 132 ALA A CA 1
ATOM 987 C C . ALA A 1 132 ? -16.823 7.811 9.217 1.00 89.56 132 ALA A C 1
ATOM 989 O O . ALA A 1 132 ? -16.597 7.288 8.132 1.00 89.56 132 ALA A O 1
ATOM 990 N N . LEU A 1 133 ? -16.366 7.290 10.364 1.00 91.44 133 LEU A N 1
ATOM 991 C CA . LEU A 1 133 ? -15.541 6.078 10.413 1.00 91.44 133 LEU A CA 1
ATOM 992 C C . LEU A 1 133 ? -16.331 4.846 9.950 1.00 91.44 133 LEU A C 1
ATOM 994 O O . LEU A 1 133 ? -15.810 4.027 9.199 1.00 91.44 133 LEU A O 1
ATOM 998 N N . ARG A 1 134 ? -17.608 4.743 10.347 1.00 92.12 134 ARG A N 1
ATOM 999 C CA . ARG A 1 134 ? -18.517 3.676 9.893 1.00 92.12 134 ARG A CA 1
ATOM 1000 C C . ARG A 1 134 ? -18.684 3.662 8.385 1.00 92.12 134 ARG A C 1
ATOM 1002 O O . ARG A 1 134 ? -18.531 2.608 7.778 1.00 92.12 134 ARG A O 1
ATOM 1009 N N . TRP A 1 135 ? -18.970 4.817 7.794 1.00 91.94 135 TRP A N 1
ATOM 1010 C CA . TRP A 1 135 ? -19.089 4.939 6.346 1.00 91.94 135 TRP A CA 1
ATOM 1011 C C . TRP A 1 135 ? -17.751 4.700 5.650 1.00 91.94 135 TRP A C 1
ATOM 1013 O O . TRP A 1 135 ? -17.720 3.965 4.673 1.00 91.94 135 TRP A O 1
ATOM 1023 N N . GLY A 1 136 ? -16.642 5.225 6.176 1.00 90.44 136 GLY A N 1
ATOM 1024 C CA . GLY A 1 136 ? -15.310 5.009 5.606 1.00 90.44 136 GLY A CA 1
ATOM 1025 C C . GLY A 1 136 ? -14.923 3.529 5.538 1.00 90.44 136 GLY A C 1
ATOM 1026 O O . GLY A 1 136 ? -14.521 3.044 4.485 1.00 90.44 136 GLY A O 1
ATOM 1027 N N . VAL A 1 137 ? -15.112 2.787 6.634 1.00 92.94 137 VAL A N 1
ATOM 1028 C CA . VAL A 1 137 ? -14.856 1.337 6.674 1.00 92.94 137 VAL A CA 1
ATOM 1029 C C . VAL A 1 137 ? -15.889 0.564 5.845 1.00 92.94 137 VAL A C 1
ATOM 1031 O O . VAL A 1 137 ? -15.529 -0.377 5.146 1.00 92.94 137 VAL A O 1
ATOM 1034 N N . GLY A 1 138 ? -17.163 0.961 5.881 1.00 92.19 138 GLY A N 1
ATOM 1035 C CA . GLY A 1 138 ? -18.241 0.292 5.146 1.00 92.19 138 GLY A CA 1
ATOM 1036 C C . GLY A 1 138 ? -18.171 0.470 3.625 1.00 92.19 138 GLY A C 1
ATOM 1037 O O . GLY A 1 138 ? -18.554 -0.434 2.891 1.00 92.19 138 GLY A O 1
ATOM 1038 N N . LEU A 1 139 ? -17.656 1.605 3.141 1.00 93.81 139 LEU A N 1
ATOM 1039 C CA . LEU A 1 139 ? -17.491 1.896 1.711 1.00 93.81 139 LEU A CA 1
ATOM 1040 C C . LEU A 1 139 ? -16.189 1.336 1.131 1.00 93.81 139 LEU A C 1
ATOM 1042 O O . LEU A 1 139 ? -16.053 1.250 -0.088 1.00 93.81 139 LEU A O 1
ATOM 1046 N N . PHE A 1 140 ? -15.238 0.927 1.973 1.00 95.06 140 PHE A N 1
ATOM 1047 C CA . PHE A 1 140 ? -13.958 0.384 1.525 1.00 95.06 140 PHE A CA 1
ATOM 1048 C C . PHE A 1 140 ? -14.100 -0.799 0.538 1.00 95.06 140 PHE A C 1
ATOM 1050 O O . PHE A 1 140 ? -13.491 -0.730 -0.534 1.00 95.06 140 PHE A O 1
ATOM 1057 N N . PRO A 1 141 ? -14.936 -1.830 0.794 1.00 94.94 141 PRO A N 1
ATOM 1058 C CA . PRO A 1 141 ? -15.145 -2.921 -0.161 1.00 94.94 141 PRO A CA 1
ATOM 1059 C C . PRO A 1 141 ? -15.741 -2.450 -1.492 1.00 94.94 141 PRO A C 1
ATOM 1061 O O . PRO A 1 141 ? -15.352 -2.949 -2.544 1.00 94.94 141 PRO A O 1
ATOM 1064 N N . ALA A 1 142 ? -16.642 -1.461 -1.465 1.00 94.69 142 ALA A N 1
ATOM 1065 C CA . ALA A 1 142 ? -17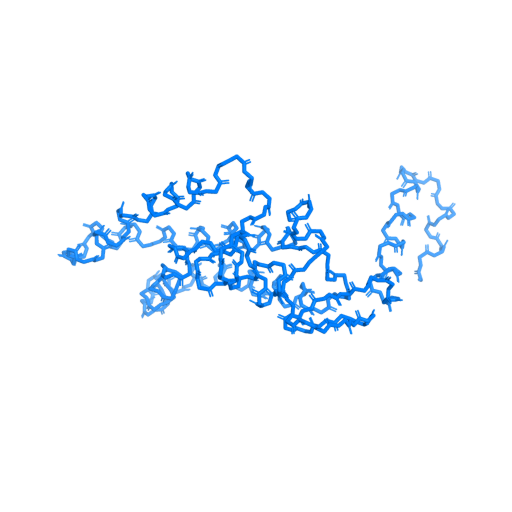.206 -0.880 -2.681 1.00 94.69 142 ALA A CA 1
ATOM 1066 C C . ALA A 1 142 ? -16.126 -0.159 -3.505 1.00 94.69 142 ALA A C 1
ATOM 1068 O O . ALA A 1 142 ? -16.089 -0.299 -4.723 1.00 94.69 142 ALA A O 1
ATOM 1069 N N . GLY A 1 143 ? -15.199 0.546 -2.849 1.00 93.75 143 GLY A N 1
ATOM 1070 C CA . GLY A 1 143 ? -14.049 1.165 -3.510 1.00 93.75 143 GLY A CA 1
ATOM 1071 C C . GLY A 1 143 ? -13.122 0.149 -4.185 1.00 93.75 143 GLY A C 1
ATOM 1072 O O . GLY A 1 143 ? -12.672 0.385 -5.306 1.00 93.75 143 GLY A O 1
ATOM 1073 N N . LEU A 1 144 ? -12.872 -0.998 -3.542 1.00 94.38 144 LEU A N 1
ATOM 1074 C CA . LEU A 1 144 ? -12.116 -2.095 -4.155 1.00 94.38 144 LEU A CA 1
ATOM 1075 C C . LEU A 1 144 ? -12.861 -2.698 -5.348 1.00 94.38 144 LEU A C 1
ATOM 1077 O O . LEU A 1 144 ? -12.268 -2.858 -6.410 1.00 94.38 144 LEU A O 1
ATOM 1081 N N . LEU A 1 145 ? -14.160 -2.966 -5.198 1.00 95.06 145 LEU A N 1
ATOM 1082 C CA . LEU A 1 145 ? -14.991 -3.512 -6.268 1.00 95.06 145 LEU A CA 1
ATOM 1083 C C . LEU A 1 145 ? -15.004 -2.591 -7.493 1.00 95.06 145 LEU A C 1
ATOM 1085 O O . LEU A 1 145 ? -14.797 -3.058 -8.609 1.00 95.06 1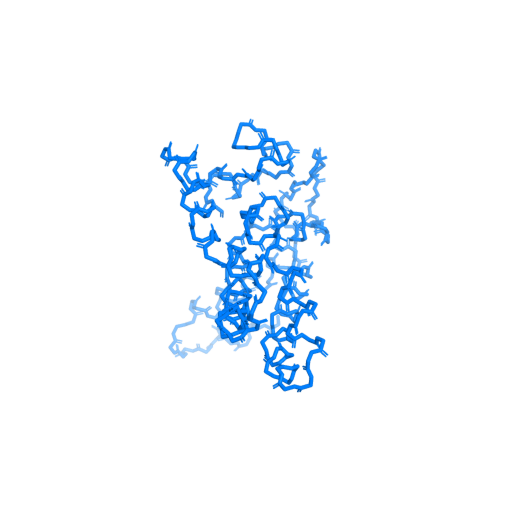45 LEU A O 1
ATOM 1089 N N . LEU A 1 146 ? -15.183 -1.284 -7.291 1.00 93.88 146 LEU A N 1
ATOM 1090 C CA . LEU A 1 146 ? -15.141 -0.295 -8.369 1.00 93.88 146 LEU A CA 1
ATOM 1091 C C . LEU A 1 146 ? -13.777 -0.265 -9.066 1.00 93.88 146 LEU A C 1
ATOM 1093 O O . LEU A 1 146 ? -13.730 -0.213 -10.291 1.00 93.88 146 LEU A O 1
ATOM 1097 N N . ALA A 1 147 ? -12.677 -0.338 -8.310 1.00 91.75 147 ALA A N 1
ATOM 1098 C CA . ALA A 1 147 ? -11.329 -0.396 -8.873 1.00 91.75 147 ALA A CA 1
ATOM 1099 C C . ALA A 1 147 ? -11.080 -1.684 -9.678 1.00 91.75 147 ALA A C 1
ATOM 1101 O O . ALA A 1 147 ? -10.387 -1.655 -10.690 1.00 91.75 147 ALA A O 1
ATOM 1102 N N . THR A 1 148 ? -11.646 -2.814 -9.250 1.00 92.56 148 THR A N 1
ATOM 1103 C CA . THR A 1 148 ? -11.563 -4.077 -9.992 1.00 92.56 148 THR A CA 1
ATOM 1104 C C . THR A 1 148 ? -12.401 -4.027 -11.266 1.00 92.56 148 THR A C 1
ATOM 1106 O O . THR A 1 148 ? -11.914 -4.393 -12.334 1.00 92.56 148 THR A O 1
ATOM 1109 N N . LEU A 1 149 ? -13.648 -3.558 -11.181 1.00 93.25 149 LEU A N 1
ATOM 1110 C CA . LEU A 1 149 ? -14.552 -3.475 -12.329 1.00 93.25 149 LEU A CA 1
ATOM 1111 C C . LEU A 1 149 ? -14.054 -2.486 -13.387 1.00 93.25 149 LEU A C 1
ATOM 1113 O O . LEU A 1 149 ? -14.192 -2.761 -14.574 1.00 93.25 149 LEU A O 1
ATOM 1117 N N . SER A 1 150 ? -13.434 -1.374 -12.983 1.00 90.31 150 SER A N 1
ATOM 1118 C CA . SER A 1 150 ? -12.932 -0.361 -13.922 1.00 90.31 150 SER A CA 1
ATOM 1119 C C . SER A 1 150 ? -11.751 -0.824 -14.775 1.00 90.31 150 SER A C 1
ATOM 1121 O O . SER A 1 150 ? -11.466 -0.207 -15.799 1.00 90.31 150 SER A O 1
ATOM 1123 N N . VAL A 1 151 ? -11.061 -1.893 -14.368 1.00 90.75 151 VAL A N 1
ATOM 1124 C CA . VAL A 1 151 ? -9.892 -2.441 -15.073 1.00 90.75 151 VAL A CA 1
ATOM 1125 C C . VAL A 1 151 ? -10.202 -3.792 -15.725 1.00 90.75 151 VAL A C 1
ATOM 1127 O O . VAL A 1 151 ? -9.350 -4.370 -16.394 1.00 90.75 151 VAL A O 1
ATOM 1130 N N . HIS A 1 152 ? -11.433 -4.296 -15.604 1.00 90.25 152 HIS A N 1
ATOM 1131 C CA . HIS A 1 152 ? -11.855 -5.502 -16.310 1.00 90.25 152 HIS A CA 1
ATOM 1132 C C . HIS A 1 152 ? -11.734 -5.324 -17.840 1.00 90.25 152 HIS A C 1
ATOM 1134 O O . HIS A 1 152 ? -12.180 -4.298 -18.356 1.00 90.25 152 HIS A O 1
ATOM 1140 N N . PRO A 1 153 ? -11.184 -6.305 -18.588 1.00 91.50 153 PRO A N 1
ATOM 1141 C CA . PRO A 1 153 ? -10.651 -7.609 -18.154 1.00 91.50 153 PRO A CA 1
ATOM 1142 C C . PRO A 1 153 ? -9.132 -7.633 -17.865 1.00 91.50 153 PRO A C 1
ATOM 1144 O O . PRO A 1 153 ? -8.572 -8.690 -17.577 1.00 91.50 153 PRO A O 1
ATOM 1147 N N . HIS A 1 154 ? -8.444 -6.495 -17.937 1.00 88.44 154 HIS A N 1
ATOM 1148 C CA . HIS A 1 154 ? -6.980 -6.380 -17.942 1.00 88.44 154 HIS A CA 1
ATOM 1149 C C . HIS A 1 154 ? -6.366 -6.129 -16.552 1.00 88.44 154 HIS A C 1
ATOM 1151 O O . HIS A 1 154 ? -5.610 -5.180 -16.347 1.00 88.44 154 HIS A O 1
ATOM 1157 N N . TYR A 1 155 ? -6.656 -7.002 -15.584 1.00 87.62 155 TYR A N 1
ATOM 1158 C CA . TYR A 1 155 ? -6.267 -6.814 -14.175 1.00 87.62 155 TYR A CA 1
ATOM 1159 C C . TYR A 1 155 ? -4.755 -6.687 -13.924 1.00 87.62 155 TYR A C 1
ATOM 1161 O O . TYR A 1 155 ? -4.349 -5.972 -13.010 1.00 87.62 155 TYR A O 1
ATOM 1169 N N . LEU A 1 156 ? -3.917 -7.352 -14.728 1.00 85.00 156 LEU A N 1
ATOM 1170 C CA . LEU A 1 156 ? -2.452 -7.312 -14.578 1.00 85.00 156 LEU A CA 1
ATOM 1171 C C . LEU A 1 156 ? -1.895 -5.898 -14.794 1.00 85.00 156 LEU A C 1
ATOM 1173 O O . LEU A 1 156 ? -0.998 -5.444 -14.084 1.00 85.00 156 LEU A O 1
ATOM 1177 N N . SER A 1 157 ? -2.506 -5.149 -15.710 1.00 86.12 157 SER A N 1
ATOM 1178 C CA . SER A 1 157 ? -2.121 -3.778 -16.034 1.00 86.12 157 SER A CA 1
ATOM 1179 C C . SER A 1 157 ? -2.741 -2.750 -15.085 1.00 86.12 157 SER A C 1
ATOM 1181 O O . SER A 1 157 ? -2.739 -1.562 -15.392 1.00 86.12 157 SER A O 1
ATOM 1183 N N . PHE A 1 158 ? -3.272 -3.162 -13.927 1.00 90.75 158 PHE A N 1
ATOM 1184 C CA . PHE A 1 158 ? -3.820 -2.227 -12.948 1.00 90.75 158 PHE A CA 1
ATOM 1185 C C . PHE A 1 158 ? -2.762 -1.211 -12.509 1.00 90.75 158 PHE A C 1
ATOM 1187 O O . PHE A 1 158 ? -1.679 -1.579 -12.061 1.00 90.75 158 PHE A O 1
ATOM 1194 N N . PHE A 1 159 ? -3.108 0.067 -12.597 1.00 92.38 159 PHE A N 1
ATOM 1195 C CA . PHE A 1 159 ? -2.461 1.169 -11.897 1.00 92.38 159 PHE A CA 1
ATOM 1196 C C . PHE A 1 159 ? -3.571 2.053 -11.354 1.00 92.38 159 PHE A C 1
ATOM 1198 O O . PHE A 1 159 ? -4.622 2.201 -11.985 1.00 92.38 159 PHE A O 1
ATOM 1205 N N . ASN A 1 160 ? -3.364 2.631 -10.179 1.00 93.62 160 ASN A N 1
ATOM 1206 C CA . ASN A 1 160 ? -4.366 3.498 -9.594 1.00 93.62 160 ASN A CA 1
ATOM 1207 C C . ASN A 1 160 ? -4.529 4.806 -10.387 1.00 93.62 160 ASN A C 1
ATOM 1209 O O . ASN A 1 160 ? -3.730 5.161 -11.256 1.00 93.62 160 ASN A O 1
ATOM 1213 N N . LEU A 1 161 ? -5.618 5.519 -10.106 1.00 91.44 161 LEU A N 1
ATOM 1214 C CA . LEU A 1 161 ? -6.008 6.681 -10.901 1.00 91.44 161 LEU A CA 1
ATOM 1215 C C . LEU A 1 161 ? -4.950 7.811 -10.906 1.00 91.44 161 LEU A C 1
ATOM 1217 O O . LEU A 1 161 ? -4.665 8.316 -11.991 1.00 91.44 161 LEU A O 1
ATOM 1221 N N . PRO A 1 162 ? -4.300 8.179 -9.778 1.00 93.19 162 PRO A N 1
ATOM 1222 C CA . PRO A 1 162 ? -3.261 9.214 -9.768 1.00 93.19 162 PRO A CA 1
ATOM 1223 C C . PRO A 1 162 ? -1.991 8.813 -10.520 1.00 93.19 162 PRO A C 1
ATOM 1225 O O . PRO A 1 162 ? -1.286 9.679 -11.025 1.00 93.19 162 PRO A O 1
ATOM 1228 N N . ALA A 1 163 ? -1.721 7.512 -10.649 1.00 90.06 163 ALA A N 1
ATOM 1229 C CA . ALA A 1 163 ? -0.658 6.983 -11.500 1.00 90.06 163 ALA A CA 1
ATOM 1230 C C . ALA A 1 163 ? -0.993 7.041 -13.007 1.00 90.06 163 ALA A C 1
ATOM 1232 O O . ALA A 1 163 ? -0.201 6.598 -13.837 1.00 90.06 163 ALA A O 1
ATOM 1233 N N . GLY A 1 164 ? -2.161 7.580 -13.375 1.00 87.50 164 GLY A N 1
ATOM 1234 C CA . GLY A 1 164 ? -2.628 7.697 -14.756 1.00 87.50 164 GLY A CA 1
ATOM 1235 C C . GLY A 1 164 ? -3.386 6.469 -15.267 1.00 87.50 164 GLY A C 1
ATOM 1236 O O . GLY A 1 164 ? -3.651 6.371 -16.470 1.00 87.50 164 GLY A O 1
ATOM 1237 N N . GLY A 1 165 ? -3.751 5.552 -14.363 1.00 89.38 165 GLY A N 1
ATOM 1238 C CA . GLY A 1 165 ? -4.508 4.346 -14.678 1.00 89.38 165 GLY A CA 1
ATOM 1239 C C . GLY A 1 165 ? -3.747 3.345 -15.559 1.00 89.38 165 GLY A C 1
ATOM 1240 O O . GLY A 1 165 ? -2.574 3.555 -15.891 1.00 89.38 165 GLY A O 1
ATOM 1241 N N . PRO A 1 166 ? -4.416 2.261 -15.991 1.00 87.88 166 PRO A N 1
ATOM 1242 C CA . PRO A 1 166 ? -3.805 1.229 -16.832 1.00 87.88 166 PRO A CA 1
ATOM 1243 C C . PRO A 1 166 ? -3.170 1.769 -18.122 1.00 87.88 166 PRO A C 1
ATOM 1245 O O . PRO A 1 166 ? -2.154 1.252 -18.575 1.00 87.88 166 PRO A O 1
ATOM 1248 N N . ALA A 1 167 ? -3.726 2.848 -18.684 1.00 87.06 167 ALA A N 1
ATOM 1249 C CA . ALA A 1 167 ? -3.260 3.444 -19.935 1.00 87.06 167 ALA A CA 1
ATOM 1250 C C . ALA A 1 167 ? -1.914 4.183 -19.825 1.00 87.06 167 ALA A C 1
ATOM 1252 O O . ALA A 1 167 ? -1.233 4.341 -20.832 1.00 87.06 167 ALA A O 1
ATOM 1253 N N . ASN A 1 168 ? -1.523 4.662 -18.638 1.00 89.44 168 ASN A N 1
ATOM 1254 C CA . ASN A 1 168 ? -0.295 5.454 -18.465 1.00 89.44 168 ASN A CA 1
ATOM 1255 C C . ASN A 1 168 ? 0.696 4.858 -17.461 1.00 89.44 168 ASN A C 1
ATOM 1257 O O . ASN A 1 168 ? 1.812 5.364 -17.356 1.00 89.44 168 ASN A O 1
ATOM 1261 N N . GLY A 1 169 ? 0.334 3.783 -16.758 1.00 85.81 169 GLY A N 1
ATOM 1262 C CA . GLY A 1 169 ? 1.186 3.179 -15.734 1.00 85.81 169 GLY A CA 1
ATOM 1263 C C . GLY A 1 169 ? 2.559 2.718 -16.231 1.00 85.81 169 GLY A C 1
ATOM 1264 O O . GLY A 1 169 ? 3.534 2.799 -15.483 1.00 85.81 169 GLY A O 1
ATOM 1265 N N . TYR A 1 170 ? 2.668 2.356 -17.515 1.00 86.81 170 TYR A N 1
ATOM 1266 C CA . TYR A 1 170 ? 3.936 2.006 -18.169 1.00 86.81 170 TYR A CA 1
ATOM 1267 C C . TYR A 1 170 ? 4.976 3.141 -18.127 1.00 86.81 170 TYR A C 1
ATOM 1269 O O . TYR A 1 170 ? 6.172 2.900 -18.219 1.00 86.81 170 TYR A O 1
ATOM 1277 N N . LYS A 1 171 ? 4.555 4.400 -17.952 1.00 89.06 171 LYS A N 1
ATOM 1278 C CA . LYS A 1 171 ? 5.481 5.533 -17.790 1.00 89.06 171 LYS A CA 1
ATOM 1279 C C . LYS A 1 171 ? 6.185 5.516 -16.428 1.00 89.06 171 LYS A C 1
ATOM 1281 O O . LYS A 1 171 ? 7.226 6.148 -16.268 1.00 89.06 171 LYS A O 1
ATOM 1286 N N . ILE A 1 172 ? 5.621 4.804 -15.451 1.00 88.25 172 ILE A N 1
ATOM 1287 C CA . ILE A 1 172 ? 6.122 4.715 -14.076 1.00 88.25 172 ILE A CA 1
ATOM 1288 C C . ILE A 1 172 ? 6.861 3.394 -13.859 1.00 88.25 172 ILE A C 1
ATOM 1290 O O . ILE A 1 172 ? 7.983 3.412 -13.361 1.00 88.25 172 ILE A O 1
ATOM 1294 N N . LEU A 1 173 ? 6.243 2.268 -14.231 1.00 87.25 173 LEU A N 1
ATOM 1295 C CA . LEU A 1 173 ? 6.784 0.914 -14.084 1.00 87.25 173 LEU A CA 1
ATOM 1296 C C . LEU A 1 173 ? 6.472 0.105 -15.344 1.00 87.25 173 LEU A C 1
ATOM 1298 O O . LEU A 1 173 ? 5.322 0.072 -15.773 1.00 87.25 173 LEU A O 1
ATOM 1302 N N . ILE A 1 174 ? 7.469 -0.591 -15.885 1.00 81.19 174 ILE A N 1
ATOM 1303 C CA . ILE A 1 174 ? 7.317 -1.539 -17.005 1.00 81.19 174 ILE A CA 1
ATOM 1304 C C . ILE A 1 174 ? 7.743 -2.947 -16.566 1.00 81.19 174 ILE A C 1
ATOM 1306 O O . ILE A 1 174 ? 7.900 -3.197 -15.364 1.00 81.19 174 ILE A O 1
ATOM 1310 N N . ASP A 1 175 ? 7.935 -3.837 -17.544 1.00 75.00 175 ASP A N 1
ATOM 1311 C CA . ASP A 1 175 ? 8.354 -5.230 -17.379 1.00 75.00 175 ASP A CA 1
ATOM 1312 C C . ASP A 1 175 ? 7.252 -6.066 -16.696 1.00 75.00 175 ASP A C 1
ATOM 1314 O O . ASP A 1 175 ? 6.056 -5.852 -16.921 1.00 75.00 175 ASP A O 1
ATOM 1318 N N . SER A 1 176 ? 7.630 -6.996 -15.825 1.00 68.69 176 SER A N 1
ATOM 1319 C CA . SER A 1 176 ? 6.758 -7.909 -15.094 1.00 68.69 176 SER A CA 1
ATOM 1320 C C . SER A 1 176 ? 5.574 -7.238 -14.393 1.00 68.69 176 SER A C 1
ATOM 1322 O O . SER A 1 176 ? 4.545 -7.887 -14.246 1.00 68.69 176 SER A O 1
ATOM 1324 N N . ASN A 1 177 ? 5.656 -5.952 -14.023 1.00 68.62 177 ASN A N 1
ATOM 1325 C CA . ASN A 1 177 ? 4.523 -5.212 -13.446 1.00 68.62 177 ASN A CA 1
ATOM 1326 C C . ASN A 1 177 ? 3.363 -4.981 -14.420 1.00 68.62 177 ASN A C 1
ATOM 1328 O O . ASN A 1 177 ? 2.248 -4.721 -13.977 1.00 68.62 177 ASN A O 1
ATOM 1332 N N . VAL A 1 178 ? 3.617 -4.944 -15.727 1.00 70.06 178 VAL A N 1
ATOM 1333 C CA . VAL A 1 178 ? 2.588 -4.694 -16.749 1.00 70.06 178 VAL A CA 1
ATO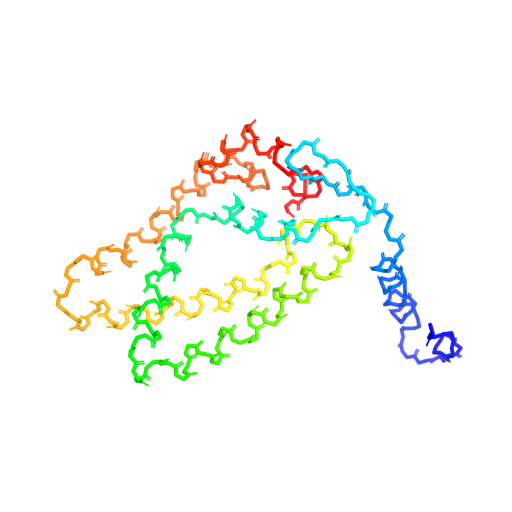M 1334 C C . VAL A 1 178 ? 2.202 -6.000 -17.426 1.00 70.06 178 VAL A C 1
ATOM 1336 O O . VAL A 1 178 ? 1.011 -6.250 -17.609 1.00 70.06 178 VAL A O 1
ATOM 1339 N N . ASP A 1 179 ? 3.198 -6.835 -17.728 1.00 71.25 179 ASP A N 1
ATOM 1340 C CA . ASP A 1 179 ? 3.002 -8.053 -18.510 1.00 71.25 179 ASP A CA 1
ATOM 1341 C C . ASP A 1 179 ? 2.485 -9.206 -17.648 1.00 71.25 179 ASP A C 1
ATOM 1343 O O . ASP A 1 179 ? 1.626 -9.974 -18.082 1.00 71.25 179 ASP A O 1
ATOM 1347 N N . TRP A 1 180 ? 2.993 -9.338 -16.418 1.00 61.25 180 TRP A N 1
ATOM 1348 C CA . TRP A 1 180 ? 2.793 -10.532 -15.590 1.00 61.25 180 TRP A CA 1
ATOM 1349 C C . TRP A 1 180 ? 2.215 -10.237 -14.194 1.00 61.25 180 TRP A C 1
ATOM 1351 O O . TRP A 1 180 ? 2.072 -11.183 -13.414 1.00 61.25 180 TRP A O 1
ATOM 1361 N N . GLY A 1 181 ? 1.914 -8.973 -13.866 1.00 59.38 181 GLY A N 1
ATOM 1362 C CA . GLY A 1 181 ? 1.443 -8.516 -12.545 1.00 59.38 181 GLY A CA 1
ATOM 1363 C C . GLY A 1 181 ? 2.542 -8.145 -11.547 1.00 59.38 181 GLY A C 1
ATOM 1364 O O . GLY A 1 181 ? 3.395 -9.002 -11.219 1.00 59.38 181 GLY A O 1
#

pLDDT: mean 84.36, std 12.65, range [51.72, 97.56]

Radius of gyration: 19.75 Å; chains: 1; bounding box: 50×46×44 Å